Protein AF-Q2SJT5-F1 (afdb_monomer_lite)

InterPro domains:
  IPR045448 Protein of unknown function DUF6500 [PF20110] (43-95)

pLDDT: mean 79.64, std 22.37, range [37.22, 98.25]

Secondary structure (DSSP, 8-state):
----------------------TT-----HHHHHHHHHHHHHHHHHH-TT-EE-GGGG-SSTTTSHHHHHHHHIIIIIIS---SSEEHHHHHHHHHHT-

Radius of gyration: 18.53 Å; chains: 1; bounding box: 27×60×49 Å

Sequence (99 aa):
MLLRGAESESIEGAAKSVFIIDNTGVVMRESLRKKIISVCDQKIAAKGVNVGVSFYAFFANKNDDPELLMEAAEWWILTNKLDHFEKAVKIKEMVQQGA

Foldseek 3Di:
DDDDDDDDPDPPPPPPQPAPDDPPDGAQDPVLLVLLLVQLVVQCVVPNQQDKDALCSSDPDCPPCVSSSVSSCCCQCPVVNHDRIDGSVVSNVCSVVRD

Organism: Hahella chejuensis (strain KCTC 2396) (NCBI:txid349521)

Structure (mmCIF, N/CA/C/O backbone):
data_AF-Q2SJT5-F1
#
_entry.id   AF-Q2SJT5-F1
#
loop_
_atom_site.group_PDB
_atom_site.id
_atom_site.type_symbol
_atom_site.label_atom_id
_atom_site.label_alt_id
_atom_site.label_comp_id
_atom_site.label_asym_id
_atom_site.label_entity_id
_atom_site.label_seq_id
_atom_site.pdbx_PDB_ins_code
_atom_site.Cartn_x
_atom_site.Cartn_y
_atom_site.Cartn_z
_atom_site.occupancy
_atom_site.B_iso_or_equiv
_atom_site.auth_seq_id
_atom_site.auth_comp_id
_atom_site.auth_asym_id
_atom_site.auth_atom_id
_atom_site.pdbx_PDB_model_num
ATOM 1 N N . MET A 1 1 ? 10.856 44.463 39.900 1.00 44.53 1 MET A N 1
ATOM 2 C CA . MET A 1 1 ? 11.546 44.257 38.612 1.00 44.53 1 MET A CA 1
ATOM 3 C C . MET A 1 1 ? 10.971 42.985 38.018 1.00 44.53 1 MET A C 1
ATOM 5 O O . MET A 1 1 ? 11.012 41.955 38.677 1.00 44.53 1 MET A O 1
ATOM 9 N N . LEU A 1 2 ? 10.246 43.129 36.911 1.00 37.38 2 LEU A N 1
ATOM 10 C CA . LEU A 1 2 ? 9.379 42.110 36.323 1.00 37.38 2 LEU A CA 1
ATOM 11 C C . LEU A 1 2 ? 10.172 40.937 35.726 1.00 37.38 2 LEU A C 1
ATOM 13 O O . LEU A 1 2 ? 11.296 41.097 35.266 1.00 37.38 2 LEU A O 1
ATOM 17 N N . LEU A 1 3 ? 9.510 39.782 35.769 1.00 43.50 3 LEU A N 1
ATOM 18 C CA . LEU A 1 3 ? 9.840 38.472 35.209 1.00 43.50 3 LEU A CA 1
ATOM 19 C C . LEU A 1 3 ? 10.363 38.527 33.760 1.00 43.50 3 LEU A C 1
ATOM 21 O O . LEU A 1 3 ? 9.830 39.294 32.960 1.00 43.50 3 LEU A O 1
ATOM 25 N N . ARG A 1 4 ? 11.240 37.586 33.385 1.00 41.50 4 ARG A N 1
ATOM 26 C CA . ARG A 1 4 ? 10.927 36.435 32.499 1.00 41.50 4 ARG A CA 1
ATOM 27 C C . ARG A 1 4 ? 12.216 35.778 32.001 1.00 41.50 4 ARG A C 1
ATOM 29 O O . ARG A 1 4 ? 13.120 36.450 31.518 1.00 41.50 4 ARG A O 1
ATOM 36 N N . GLY A 1 5 ? 12.280 34.457 32.167 1.00 43.16 5 GLY A N 1
ATOM 37 C CA . GLY A 1 5 ? 13.326 33.619 31.597 1.00 43.16 5 GLY A CA 1
ATOM 38 C C . GLY A 1 5 ? 13.287 33.674 30.073 1.00 43.16 5 GLY A C 1
ATOM 39 O O . GLY A 1 5 ? 12.215 33.769 29.480 1.00 43.16 5 GLY A O 1
ATOM 40 N N . ALA A 1 6 ? 14.470 33.637 29.466 1.00 42.06 6 ALA A N 1
ATOM 41 C CA . ALA A 1 6 ? 14.618 33.389 28.045 1.00 42.06 6 ALA A CA 1
ATOM 42 C C . ALA A 1 6 ? 14.227 31.929 27.787 1.00 42.06 6 ALA A C 1
ATOM 44 O O . ALA A 1 6 ? 14.932 31.004 28.192 1.00 42.06 6 ALA A O 1
ATOM 45 N N . GLU A 1 7 ? 13.052 31.743 27.196 1.00 42.56 7 GLU A N 1
ATOM 46 C CA . GLU A 1 7 ? 12.605 30.467 26.658 1.00 42.56 7 GLU A CA 1
ATOM 47 C C . GLU A 1 7 ? 13.579 30.042 25.554 1.00 42.56 7 GLU A C 1
ATOM 49 O O . GLU A 1 7 ? 13.934 30.823 24.672 1.00 42.56 7 GLU A O 1
ATOM 54 N N . SER A 1 8 ? 14.047 28.800 25.642 1.00 43.34 8 SER A N 1
ATOM 55 C CA . SER A 1 8 ? 14.780 28.125 24.582 1.00 43.34 8 SER A CA 1
ATOM 56 C C . SER A 1 8 ? 13.913 28.087 23.327 1.00 43.34 8 SER A C 1
ATOM 58 O O . SER A 1 8 ? 12.863 27.438 23.337 1.00 43.34 8 SER A O 1
ATOM 60 N N . GLU A 1 9 ? 14.353 28.753 22.261 1.00 42.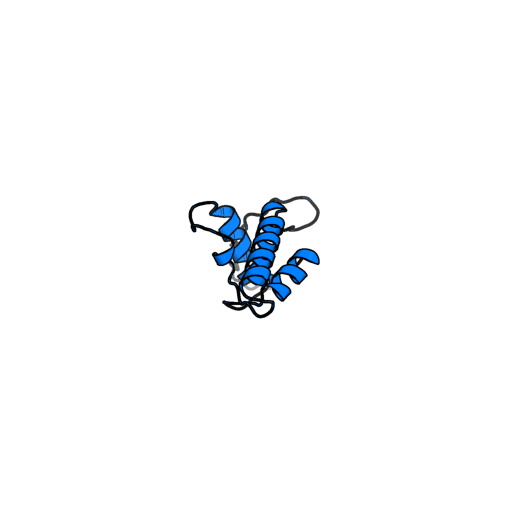59 9 GLU A N 1
ATOM 61 C CA . GLU A 1 9 ? 13.759 28.620 20.934 1.00 42.59 9 GLU A CA 1
ATOM 62 C C . GLU A 1 9 ? 13.803 27.143 20.532 1.00 42.59 9 GLU A C 1
ATOM 64 O O . GLU A 1 9 ? 14.846 26.571 20.210 1.00 42.59 9 GLU A O 1
ATOM 69 N N . SER A 1 10 ? 12.643 26.498 20.634 1.00 39.88 10 SER A N 1
ATOM 70 C CA . SER A 1 10 ? 12.427 25.171 20.092 1.00 39.88 10 SER A CA 1
ATOM 71 C C . SER A 1 10 ? 12.444 25.312 18.579 1.00 39.88 10 SER A C 1
ATOM 73 O O . SER A 1 10 ? 11.626 26.016 18.001 1.00 39.88 10 SER A O 1
ATOM 75 N N . ILE A 1 11 ? 13.424 24.659 17.969 1.00 44.47 11 ILE A N 1
ATOM 76 C CA . ILE A 1 11 ? 13.529 24.309 16.554 1.00 44.47 11 ILE A CA 1
ATOM 77 C C . ILE A 1 11 ? 12.169 23.893 15.963 1.00 44.47 11 ILE A C 1
ATOM 79 O O . ILE A 1 11 ? 11.849 22.711 15.864 1.00 44.47 11 ILE A O 1
ATOM 83 N N . GLU A 1 12 ? 11.383 24.864 15.502 1.00 41.16 12 GLU A N 1
ATOM 84 C CA . GLU A 1 12 ? 10.238 24.649 14.616 1.00 41.16 12 GLU A CA 1
ATOM 85 C C . GLU A 1 12 ? 10.760 24.507 13.179 1.00 41.16 12 GLU A C 1
ATOM 87 O O . GLU A 1 12 ? 10.537 25.317 12.287 1.00 41.16 12 GLU A O 1
ATOM 92 N N . GLY A 1 13 ? 11.551 23.455 12.979 1.00 37.84 13 GLY A N 1
ATOM 93 C CA . GLY A 1 13 ? 11.948 22.937 11.677 1.00 37.84 13 GLY A CA 1
ATOM 94 C C . GLY A 1 13 ? 11.097 21.721 11.339 1.00 37.84 13 GLY A C 1
ATOM 95 O O . GLY A 1 13 ? 11.640 20.664 11.028 1.00 37.84 13 GLY A O 1
ATOM 96 N N . ALA A 1 14 ? 9.773 21.831 11.480 1.00 37.22 14 ALA A N 1
ATOM 97 C CA . ALA A 1 14 ? 8.867 20.800 11.002 1.00 37.22 14 ALA A CA 1
ATOM 98 C C . ALA A 1 14 ? 9.039 20.709 9.484 1.00 37.22 14 ALA A C 1
ATOM 100 O O . ALA A 1 14 ? 8.864 21.697 8.764 1.00 37.22 14 ALA A O 1
ATOM 101 N N . ALA A 1 15 ? 9.447 19.530 9.016 1.00 39.25 15 ALA A N 1
ATOM 102 C CA . ALA A 1 15 ? 9.474 19.187 7.610 1.00 39.25 15 ALA A CA 1
ATOM 103 C C . ALA A 1 15 ? 8.166 19.671 6.976 1.00 39.25 15 ALA A C 1
ATOM 105 O O . ALA A 1 15 ? 7.084 19.246 7.375 1.00 39.25 15 ALA A O 1
ATOM 106 N N . LYS A 1 16 ? 8.258 20.601 6.021 1.00 45.03 16 LYS A N 1
ATOM 107 C CA . LYS A 1 16 ? 7.142 20.900 5.128 1.00 45.03 16 LYS A CA 1
ATOM 108 C C . LYS A 1 16 ? 6.975 19.655 4.272 1.00 45.03 16 LYS A C 1
ATOM 110 O O . LYS A 1 16 ? 7.616 19.545 3.228 1.00 45.03 16 LYS A O 1
ATOM 115 N N . SER A 1 17 ? 6.233 18.677 4.786 1.00 43.38 17 SER A N 1
ATOM 116 C CA . SER A 1 17 ? 5.940 17.462 4.053 1.00 43.38 17 SER A CA 1
ATOM 117 C C . SER A 1 17 ? 5.252 17.845 2.754 1.00 43.38 17 SER A C 1
ATOM 119 O O . SER A 1 17 ? 4.575 18.872 2.646 1.00 43.38 17 SER A O 1
ATOM 121 N N . VAL A 1 18 ? 5.514 17.028 1.748 1.00 44.25 18 VAL A N 1
ATOM 122 C CA . VAL A 1 18 ? 5.009 17.123 0.386 1.00 44.25 18 VAL A CA 1
ATOM 123 C C . VAL A 1 18 ? 3.486 16.943 0.423 1.00 44.25 18 VAL A C 1
ATOM 125 O O . VAL A 1 18 ? 2.959 15.875 0.143 1.00 44.25 18 VAL A O 1
ATOM 128 N N . PHE A 1 19 ? 2.762 17.983 0.826 1.00 43.97 19 PHE A N 1
ATOM 129 C CA . PHE A 1 19 ? 1.308 18.020 0.808 1.00 43.97 19 PHE A CA 1
ATOM 130 C C . PHE A 1 19 ? 0.858 18.917 -0.337 1.00 43.97 19 PHE A C 1
ATOM 132 O O . PHE A 1 19 ? 1.222 20.092 -0.414 1.00 43.97 19 PHE A O 1
ATOM 139 N N . ILE A 1 20 ? 0.025 18.367 -1.220 1.00 46.53 20 ILE A N 1
ATOM 140 C CA . ILE A 1 20 ? -0.912 19.180 -1.992 1.00 46.53 20 ILE A CA 1
ATOM 141 C C . ILE A 1 20 ? -1.869 19.762 -0.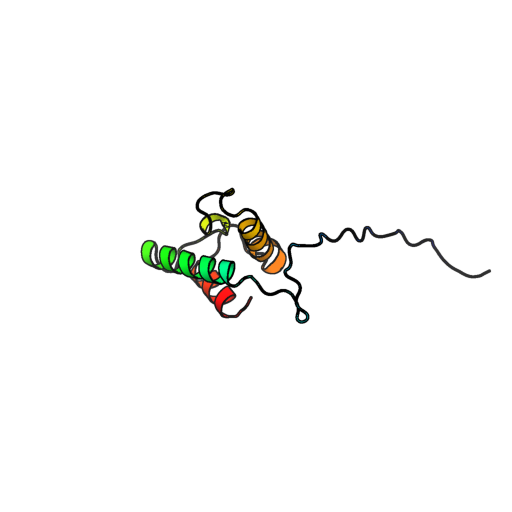949 1.00 46.53 20 ILE A C 1
ATOM 143 O O . ILE A 1 20 ? -2.712 19.053 -0.407 1.00 46.53 20 ILE A O 1
ATOM 147 N N . ILE A 1 21 ? -1.655 21.025 -0.585 1.00 44.25 21 ILE A N 1
ATOM 148 C CA . ILE A 1 21 ? -2.503 21.740 0.366 1.00 44.25 21 ILE A CA 1
ATOM 149 C C . ILE A 1 21 ? -3.740 22.206 -0.400 1.00 44.25 21 ILE A C 1
ATOM 151 O O . ILE A 1 21 ? -3.653 23.136 -1.201 1.00 44.25 21 ILE A O 1
ATOM 155 N N . ASP A 1 22 ? -4.892 21.598 -0.134 1.00 47.88 22 ASP A N 1
ATOM 156 C CA . ASP A 1 22 ? -6.160 22.314 -0.229 1.00 47.88 22 ASP A CA 1
ATOM 157 C C . ASP A 1 22 ? -6.735 22.571 1.173 1.00 47.88 22 ASP A C 1
ATOM 159 O O . ASP A 1 22 ? -6.228 22.089 2.191 1.00 47.88 22 ASP A O 1
ATOM 163 N N . ASN A 1 23 ? -7.747 23.436 1.227 1.00 41.16 23 ASN A N 1
ATOM 164 C CA . ASN A 1 23 ? -8.222 24.137 2.424 1.00 41.16 23 ASN A CA 1
ATOM 165 C C . ASN A 1 23 ? -8.940 23.232 3.458 1.00 41.16 23 ASN A C 1
ATOM 167 O O . ASN A 1 23 ? -9.682 23.737 4.298 1.00 41.16 23 ASN A O 1
ATOM 171 N N . THR A 1 24 ? -8.761 21.906 3.386 1.00 49.22 24 THR A N 1
ATOM 172 C CA . THR A 1 24 ? -9.460 20.912 4.222 1.00 49.22 24 THR A CA 1
ATOM 173 C C . THR A 1 24 ? -8.569 19.890 4.934 1.00 49.22 24 THR A C 1
ATOM 175 O O . THR A 1 24 ? -9.080 19.111 5.735 1.00 49.22 24 THR A O 1
ATOM 178 N N . GLY A 1 25 ? -7.246 19.948 4.763 1.00 52.69 25 GLY A N 1
ATOM 179 C CA . GLY A 1 25 ? -6.314 19.075 5.481 1.00 52.69 25 GLY A CA 1
ATOM 180 C C . GLY A 1 25 ? -6.024 17.769 4.736 1.00 52.69 25 GLY A C 1
ATOM 181 O O . GLY A 1 25 ? -6.915 17.129 4.197 1.00 52.69 25 GLY A O 1
ATOM 182 N N . VAL A 1 26 ? -4.732 17.441 4.696 1.00 54.62 26 VAL A N 1
ATOM 183 C CA . VAL A 1 26 ? -4.058 16.265 4.119 1.00 54.62 26 VAL A CA 1
ATOM 184 C C . VAL A 1 26 ? -4.976 15.128 3.643 1.00 54.62 26 VAL A C 1
ATOM 186 O O . VAL A 1 26 ? -5.509 14.370 4.450 1.00 54.62 26 VAL A O 1
ATOM 189 N N . VAL A 1 27 ? -5.060 14.929 2.325 1.00 67.75 27 VAL A N 1
ATOM 190 C CA . VAL A 1 27 ? -5.679 13.740 1.720 1.00 67.75 27 VAL A CA 1
ATOM 191 C C . VAL A 1 27 ? -4.626 12.999 0.894 1.00 67.75 27 VAL A C 1
ATOM 193 O O . VAL A 1 27 ? -3.988 13.599 0.029 1.00 67.75 27 VAL A O 1
ATOM 196 N N . MET A 1 28 ? -4.443 11.696 1.158 1.00 84.56 28 MET A N 1
ATOM 197 C CA . MET A 1 28 ? -3.631 10.794 0.323 1.00 84.56 28 MET A CA 1
ATOM 198 C C . MET A 1 28 ? -4.023 10.952 -1.151 1.00 84.56 28 MET A C 1
ATOM 200 O O . MET A 1 28 ? -5.212 10.899 -1.483 1.00 84.56 28 MET A O 1
ATOM 204 N N . ARG A 1 29 ? -3.047 11.076 -2.060 1.00 89.81 29 ARG A N 1
ATOM 205 C CA . ARG A 1 29 ? -3.339 11.208 -3.493 1.00 89.81 29 ARG A CA 1
ATOM 206 C C . ARG A 1 29 ? -4.138 10.012 -4.005 1.00 89.81 29 ARG A C 1
ATOM 208 O O . ARG A 1 29 ? -3.864 8.854 -3.686 1.00 89.81 29 ARG A O 1
ATOM 215 N N . GLU A 1 30 ? -5.088 10.279 -4.899 1.00 89.38 30 GLU A N 1
ATOM 216 C CA . GLU A 1 30 ? -5.907 9.228 -5.513 1.00 89.38 30 GLU A CA 1
ATOM 217 C C . GLU A 1 30 ? -5.048 8.189 -6.260 1.00 89.38 30 GLU A C 1
ATOM 219 O O . GLU A 1 30 ? -5.370 6.998 -6.275 1.00 89.38 30 GLU A O 1
ATOM 224 N N . SER A 1 31 ? -3.922 8.622 -6.839 1.00 91.00 31 SER A N 1
ATOM 225 C CA . SER A 1 31 ? -2.935 7.743 -7.471 1.00 91.00 31 SER A CA 1
ATOM 226 C C . SER A 1 31 ? -2.347 6.737 -6.480 1.00 91.00 31 SER A C 1
ATOM 228 O O . SER A 1 31 ? -2.309 5.543 -6.789 1.00 91.00 31 SER A O 1
ATOM 230 N N . LEU A 1 32 ? -1.957 7.186 -5.282 1.00 92.25 32 LEU A N 1
ATOM 231 C CA . LEU A 1 32 ? -1.435 6.318 -4.229 1.00 92.25 32 LEU A CA 1
ATOM 232 C C . LEU A 1 32 ? -2.515 5.352 -3.739 1.00 92.25 32 LEU A C 1
ATOM 234 O O . LEU A 1 32 ? -2.294 4.141 -3.714 1.00 92.25 32 LEU A O 1
ATOM 238 N N . ARG A 1 33 ? -3.722 5.858 -3.467 1.00 93.25 33 ARG A N 1
ATOM 239 C CA . ARG A 1 33 ? -4.876 5.040 -3.064 1.00 93.25 33 ARG A CA 1
ATOM 240 C C . ARG A 1 33 ? -5.157 3.911 -4.059 1.00 93.25 33 ARG A C 1
ATOM 242 O O . ARG A 1 33 ? -5.241 2.743 -3.673 1.00 93.25 33 ARG A O 1
ATOM 249 N N . LYS A 1 34 ? -5.268 4.238 -5.350 1.00 94.38 34 LYS A N 1
ATOM 250 C CA . LYS A 1 34 ? -5.489 3.256 -6.427 1.00 94.38 34 LYS A CA 1
ATOM 251 C C . LYS A 1 34 ? -4.355 2.235 -6.500 1.00 94.38 34 LYS A C 1
ATOM 253 O O . LYS A 1 34 ? -4.616 1.040 -6.648 1.00 94.38 34 LYS A O 1
ATOM 258 N N . LYS A 1 35 ? -3.106 2.690 -6.361 1.00 94.94 35 LYS A N 1
ATOM 259 C CA . LYS A 1 35 ? -1.918 1.830 -6.378 1.00 94.94 35 LYS A CA 1
ATOM 260 C C . LYS A 1 35 ? -1.939 0.814 -5.237 1.00 94.94 35 LYS A C 1
ATOM 262 O O . LYS A 1 35 ? -1.785 -0.379 -5.499 1.00 94.94 35 LYS A O 1
ATOM 267 N N . ILE A 1 36 ? -2.172 1.267 -4.003 1.00 95.81 36 ILE A N 1
ATOM 268 C CA . ILE A 1 36 ? -2.206 0.406 -2.814 1.00 95.81 36 ILE A CA 1
ATOM 269 C C . ILE A 1 36 ? -3.285 -0.666 -2.967 1.00 95.81 36 ILE A C 1
ATOM 271 O O . ILE A 1 36 ? -2.989 -1.852 -2.804 1.00 95.81 36 ILE A O 1
ATOM 275 N N . ILE A 1 37 ? -4.509 -0.271 -3.337 1.00 96.62 37 ILE A N 1
ATOM 276 C CA . ILE A 1 37 ? -5.631 -1.203 -3.517 1.00 96.62 37 ILE A CA 1
ATOM 277 C C . ILE A 1 37 ? -5.292 -2.249 -4.583 1.00 96.62 37 ILE A C 1
ATOM 279 O O . ILE A 1 37 ? -5.377 -3.446 -4.313 1.00 96.62 37 ILE A O 1
ATOM 283 N N . SER A 1 38 ? -4.835 -1.812 -5.763 1.00 97.44 38 SER A N 1
ATOM 284 C CA . SER A 1 38 ? -4.500 -2.718 -6.866 1.00 97.44 38 SER A CA 1
ATOM 285 C C . SER A 1 38 ? -3.423 -3.730 -6.479 1.00 97.44 38 SER A C 1
ATOM 287 O O . SER A 1 38 ? -3.515 -4.899 -6.849 1.00 97.44 38 SER A O 1
ATOM 289 N N . VAL A 1 39 ? -2.381 -3.300 -5.766 1.00 96.62 39 VAL A N 1
ATOM 290 C CA . VAL A 1 39 ? -1.294 -4.199 -5.366 1.00 96.62 39 VAL A CA 1
ATOM 291 C C . VAL A 1 39 ? -1.756 -5.155 -4.271 1.00 96.62 39 VAL A C 1
ATOM 293 O O . VAL A 1 39 ? -1.454 -6.345 -4.351 1.00 96.62 39 VAL A O 1
ATOM 296 N N . CYS A 1 40 ? -2.519 -4.683 -3.281 1.00 97.75 40 CYS A N 1
ATOM 297 C CA . CYS A 1 40 ? -3.074 -5.551 -2.242 1.00 97.75 40 CYS A CA 1
ATOM 298 C C . CYS A 1 40 ? -3.969 -6.636 -2.851 1.00 97.75 40 CYS A C 1
ATOM 300 O O . CYS A 1 40 ? -3.785 -7.810 -2.532 1.00 97.75 40 CYS A O 1
ATOM 302 N N . ASP A 1 41 ? -4.849 -6.278 -3.789 1.00 98.25 41 ASP A N 1
ATOM 303 C CA . ASP A 1 41 ? -5.714 -7.234 -4.489 1.00 98.25 41 ASP A CA 1
ATOM 304 C C . ASP A 1 41 ? -4.911 -8.288 -5.255 1.00 98.25 41 ASP A C 1
ATOM 306 O O . ASP A 1 41 ? -5.168 -9.485 -5.119 1.00 98.25 41 ASP A O 1
ATOM 310 N N . GLN A 1 42 ? -3.876 -7.873 -5.989 1.00 98.06 42 GLN A N 1
ATOM 311 C CA . GLN A 1 42 ? -2.990 -8.805 -6.691 1.00 98.06 42 GLN A CA 1
ATOM 312 C C . GLN A 1 42 ? -2.275 -9.762 -5.729 1.00 98.06 42 GLN A C 1
ATOM 314 O O . GLN A 1 42 ? -2.177 -10.961 -5.996 1.00 98.06 42 GLN A O 1
ATOM 319 N N . LYS A 1 43 ? -1.770 -9.262 -4.593 1.00 97.19 43 LYS A N 1
ATOM 320 C CA . LYS A 1 43 ? -1.081 -10.101 -3.602 1.00 97.19 43 LYS A CA 1
ATOM 321 C C . LYS A 1 43 ? -2.044 -11.074 -2.926 1.00 97.19 43 LYS A C 1
ATOM 323 O O . LYS A 1 43 ? -1.673 -12.232 -2.751 1.00 97.19 43 LYS A O 1
ATOM 328 N N . ILE A 1 44 ? -3.256 -10.635 -2.589 1.00 98.12 44 ILE A N 1
ATOM 329 C CA . ILE A 1 44 ? -4.29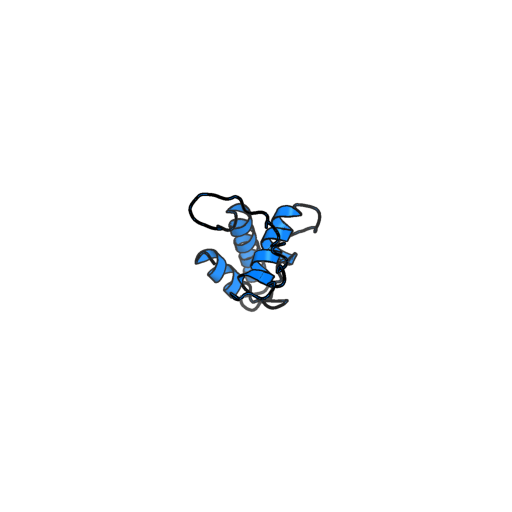6 -11.485 -1.992 1.00 98.12 44 ILE A CA 1
ATOM 330 C C . ILE A 1 44 ? -4.710 -12.582 -2.972 1.00 98.12 44 ILE A C 1
ATOM 332 O O . ILE A 1 44 ? -4.762 -13.746 -2.583 1.00 98.12 44 ILE A O 1
ATOM 336 N N . ALA A 1 45 ? -4.939 -12.246 -4.243 1.00 98.25 45 ALA A N 1
ATOM 337 C CA . ALA A 1 45 ? -5.291 -13.229 -5.264 1.00 98.25 45 ALA A CA 1
ATOM 338 C C . ALA A 1 45 ? -4.182 -14.276 -5.469 1.00 98.25 45 ALA A C 1
ATOM 340 O O . ALA A 1 45 ? -4.471 -15.457 -5.634 1.00 98.25 45 ALA A O 1
ATOM 341 N N . ALA A 1 46 ? -2.912 -13.861 -5.420 1.00 97.75 46 ALA A N 1
ATOM 342 C CA . ALA A 1 46 ? -1.777 -14.750 -5.660 1.00 97.75 46 ALA A CA 1
ATOM 343 C C . ALA A 1 46 ? -1.352 -15.585 -4.438 1.00 97.75 46 ALA A C 1
ATOM 345 O O . ALA A 1 46 ? -0.824 -16.682 -4.604 1.00 97.75 46 ALA A O 1
ATOM 346 N N . LYS A 1 47 ? -1.498 -15.057 -3.215 1.00 97.19 47 LYS A N 1
ATOM 347 C CA . LYS A 1 47 ? -0.918 -15.646 -1.989 1.00 97.19 47 LYS A CA 1
ATOM 348 C C . LYS A 1 47 ? -1.927 -15.871 -0.857 1.00 97.19 47 LYS A C 1
ATOM 350 O O . LYS A 1 47 ? -1.555 -16.383 0.196 1.00 97.19 47 LYS A O 1
ATOM 355 N N . GLY A 1 48 ? -3.190 -15.511 -1.063 1.00 97.31 48 GLY A N 1
ATOM 356 C CA . GLY A 1 48 ? -4.256 -15.613 -0.073 1.00 97.31 48 GLY A CA 1
ATOM 357 C C . GLY A 1 48 ? -4.310 -14.435 0.906 1.00 97.31 48 GLY A C 1
ATOM 358 O O . GLY A 1 48 ? -3.431 -13.577 0.962 1.00 97.31 48 GLY A O 1
ATOM 359 N N . VAL A 1 49 ? -5.365 -14.412 1.722 1.00 96.50 49 VAL A N 1
ATOM 360 C CA . VAL A 1 49 ? -5.714 -13.299 2.631 1.00 96.50 49 VAL A CA 1
ATOM 361 C C . VAL A 1 49 ? -4.701 -13.036 3.751 1.00 96.50 49 VAL A C 1
ATOM 363 O O . VAL A 1 49 ? -4.683 -11.953 4.329 1.00 96.50 49 VAL A O 1
ATOM 366 N N . ASN A 1 50 ? -3.842 -14.011 4.060 1.00 96.69 50 ASN A N 1
ATOM 367 C CA . ASN A 1 50 ? -2.818 -13.893 5.102 1.00 96.69 50 ASN A CA 1
ATOM 368 C C . ASN A 1 50 ? -1.490 -13.318 4.589 1.00 96.69 50 ASN A C 1
ATOM 370 O O . ASN A 1 50 ? -0.528 -13.250 5.351 1.00 96.69 50 ASN A O 1
ATOM 374 N N . VAL A 1 51 ? -1.415 -12.917 3.316 1.00 98.00 51 VAL A N 1
ATOM 375 C CA . VAL A 1 51 ? -0.197 -12.336 2.751 1.00 98.00 51 VAL A CA 1
ATOM 376 C C . VAL A 1 51 ? 0.177 -11.032 3.463 1.00 98.00 51 VAL A C 1
ATOM 378 O O . VAL A 1 51 ? -0.623 -10.098 3.558 1.00 98.00 51 VAL A O 1
ATOM 381 N N . GLY A 1 52 ? 1.416 -10.981 3.952 1.00 97.50 52 GLY A N 1
ATOM 382 C CA . GLY A 1 52 ? 2.049 -9.763 4.445 1.00 97.50 52 GLY A CA 1
ATOM 383 C C . GLY A 1 52 ? 2.658 -8.960 3.297 1.00 97.50 52 GLY A C 1
ATOM 384 O O . GLY A 1 52 ? 3.265 -9.530 2.385 1.00 97.50 52 GLY A O 1
ATOM 385 N N . VAL A 1 53 ? 2.500 -7.641 3.335 1.00 97.31 53 VAL A N 1
ATOM 386 C CA . VAL A 1 53 ? 3.088 -6.697 2.378 1.00 97.31 53 VAL A CA 1
ATOM 387 C C . VAL A 1 53 ? 3.747 -5.542 3.130 1.00 97.31 53 VAL A C 1
ATOM 389 O O . VAL A 1 53 ? 3.339 -5.205 4.238 1.00 97.31 53 VAL A O 1
ATOM 392 N N . SER A 1 54 ? 4.783 -4.963 2.533 1.00 96.12 54 SER A N 1
ATOM 393 C CA . SER A 1 54 ? 5.405 -3.708 2.965 1.00 96.12 54 SER A CA 1
ATOM 394 C C . SER A 1 54 ? 5.077 -2.614 1.946 1.00 96.12 54 SER A C 1
ATOM 396 O O . SER A 1 54 ? 4.737 -2.936 0.803 1.00 96.12 54 SER A O 1
ATOM 398 N N . PHE A 1 55 ? 5.219 -1.333 2.301 1.00 93.25 55 PHE A N 1
ATOM 399 C CA . PHE A 1 55 ? 4.946 -0.240 1.353 1.00 93.25 55 PHE A CA 1
ATOM 400 C C . PHE A 1 55 ? 5.820 -0.305 0.086 1.00 93.25 55 PHE A C 1
ATOM 402 O O . PHE A 1 55 ? 5.391 0.099 -0.993 1.00 93.25 55 PHE A O 1
ATOM 409 N N . TYR A 1 56 ? 7.020 -0.890 0.174 1.00 92.25 56 TYR A N 1
ATOM 410 C CA . TYR A 1 56 ? 7.876 -1.121 -0.992 1.00 92.25 56 TYR A CA 1
ATOM 411 C C . TYR A 1 56 ? 7.217 -2.011 -2.047 1.00 92.25 56 TYR A C 1
ATOM 413 O O . TYR A 1 56 ? 7.520 -1.873 -3.228 1.00 92.25 56 TYR A O 1
ATOM 421 N N . ALA A 1 57 ? 6.289 -2.893 -1.660 1.00 92.38 57 ALA A N 1
ATOM 422 C CA . ALA A 1 57 ? 5.577 -3.752 -2.601 1.00 92.38 57 ALA A CA 1
ATOM 423 C C . ALA A 1 57 ? 4.742 -2.961 -3.621 1.00 92.38 57 ALA A C 1
ATOM 425 O O . ALA A 1 57 ? 4.364 -3.525 -4.649 1.00 92.38 57 ALA A O 1
ATOM 426 N N . PHE A 1 58 ? 4.453 -1.683 -3.351 1.00 90.56 58 PHE A N 1
ATOM 427 C CA . PHE A 1 58 ? 3.710 -0.816 -4.258 1.00 90.56 58 PHE A CA 1
ATOM 428 C C . PHE A 1 58 ? 4.551 -0.325 -5.441 1.00 90.56 58 PHE A C 1
ATOM 430 O O . PHE A 1 58 ? 3.985 0.144 -6.425 1.00 90.56 58 PHE A O 1
ATOM 437 N N . PHE A 1 59 ? 5.876 -0.468 -5.396 1.00 91.00 59 PHE A N 1
ATOM 438 C CA . PHE A 1 59 ? 6.793 0.089 -6.387 1.00 91.00 59 PHE A CA 1
ATOM 439 C C . PHE A 1 59 ? 7.631 -1.021 -7.026 1.00 91.00 59 PHE A C 1
ATOM 441 O O . PHE A 1 59 ? 8.077 -1.943 -6.348 1.00 91.00 59 PHE A O 1
ATOM 448 N N . ALA A 1 60 ? 7.834 -0.951 -8.345 1.00 83.88 60 ALA A N 1
ATOM 449 C CA . ALA A 1 60 ? 8.708 -1.894 -9.044 1.00 83.88 60 ALA A CA 1
ATOM 450 C C . ALA A 1 60 ? 10.183 -1.534 -8.813 1.00 83.88 60 ALA A C 1
ATOM 452 O O . ALA A 1 60 ? 11.011 -2.412 -8.570 1.00 83.88 60 ALA A O 1
ATOM 453 N N . ASN A 1 61 ? 10.492 -0.236 -8.821 1.00 83.25 61 ASN A N 1
ATOM 454 C CA . ASN A 1 61 ? 11.788 0.319 -8.468 1.00 83.25 61 ASN A CA 1
ATOM 455 C C . ASN A 1 61 ? 11.607 1.595 -7.627 1.00 83.25 61 ASN A C 1
ATOM 457 O O . ASN A 1 61 ? 10.677 2.372 -7.834 1.00 83.25 61 ASN A O 1
ATOM 461 N N . LYS A 1 62 ? 12.530 1.836 -6.689 1.00 73.62 62 LYS A N 1
ATOM 462 C CA . LYS A 1 62 ? 12.552 3.027 -5.823 1.00 73.62 62 LYS A CA 1
ATOM 463 C C . LYS A 1 62 ? 12.691 4.354 -6.583 1.00 73.62 62 LYS A C 1
ATOM 465 O O . LYS A 1 62 ? 12.387 5.399 -6.025 1.00 73.62 62 LYS A O 1
ATOM 470 N N . ASN A 1 63 ? 13.164 4.308 -7.828 1.00 83.38 63 ASN A N 1
ATOM 471 C CA . ASN A 1 63 ? 13.408 5.492 -8.650 1.00 83.38 63 ASN A CA 1
ATOM 472 C C . ASN A 1 63 ? 12.282 5.792 -9.656 1.00 83.38 63 ASN A C 1
ATOM 474 O O . ASN A 1 63 ? 12.379 6.802 -10.345 1.00 83.38 63 ASN A O 1
ATOM 478 N N . ASP A 1 64 ? 11.256 4.937 -9.776 1.00 81.94 64 ASP A N 1
ATOM 479 C CA . ASP A 1 64 ? 10.206 5.113 -10.797 1.00 81.94 64 ASP A CA 1
ATOM 480 C C . ASP A 1 64 ? 9.305 6.315 -10.487 1.00 81.94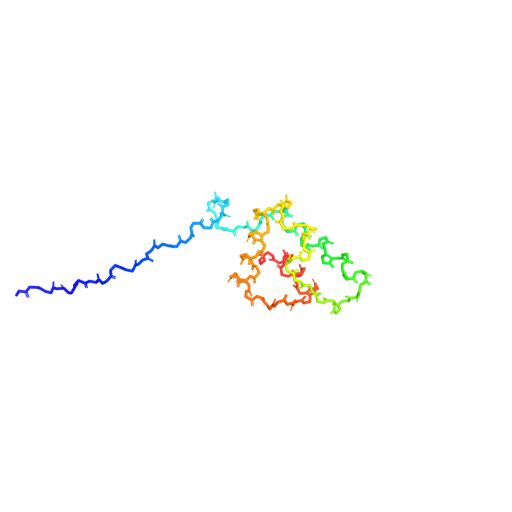 64 ASP A C 1
ATOM 482 O O . ASP A 1 64 ? 8.972 7.098 -11.371 1.00 81.94 64 ASP A O 1
ATOM 486 N N . ASP A 1 65 ? 8.916 6.446 -9.219 1.00 86.94 65 ASP A N 1
ATOM 487 C CA . ASP A 1 65 ? 8.119 7.559 -8.705 1.00 86.94 65 ASP A CA 1
ATOM 488 C C . ASP A 1 65 ? 8.545 7.840 -7.253 1.00 86.94 65 ASP A C 1
ATOM 490 O O . ASP A 1 65 ? 7.923 7.348 -6.301 1.00 86.94 65 ASP A O 1
ATOM 494 N N . PRO A 1 66 ? 9.677 8.545 -7.062 1.00 89.12 66 PRO A N 1
ATOM 495 C CA . PRO A 1 66 ? 10.242 8.769 -5.737 1.00 89.12 66 PRO A CA 1
ATOM 496 C C . PRO A 1 66 ? 9.319 9.610 -4.847 1.00 89.12 66 PRO A C 1
ATOM 498 O O . PRO A 1 66 ? 9.289 9.392 -3.640 1.00 89.12 66 PRO A O 1
ATOM 501 N N . GLU A 1 67 ? 8.525 10.522 -5.412 1.00 90.00 67 GLU A N 1
ATOM 502 C CA . GLU A 1 67 ? 7.565 11.326 -4.646 1.00 90.00 67 GLU A CA 1
ATOM 503 C C . GLU A 1 67 ? 6.426 10.464 -4.095 1.00 90.00 67 GLU A C 1
ATOM 505 O O . GLU A 1 67 ? 6.099 10.543 -2.912 1.00 90.00 67 GLU A O 1
ATOM 510 N N . LEU A 1 68 ? 5.849 9.589 -4.927 1.00 89.81 68 LEU A N 1
ATOM 511 C CA . LEU A 1 68 ? 4.814 8.647 -4.497 1.00 89.81 68 LEU A CA 1
ATOM 512 C C . LEU A 1 68 ? 5.344 7.632 -3.480 1.00 89.81 68 LEU A C 1
ATOM 514 O O . LEU A 1 68 ? 4.614 7.240 -2.570 1.00 89.81 68 LEU A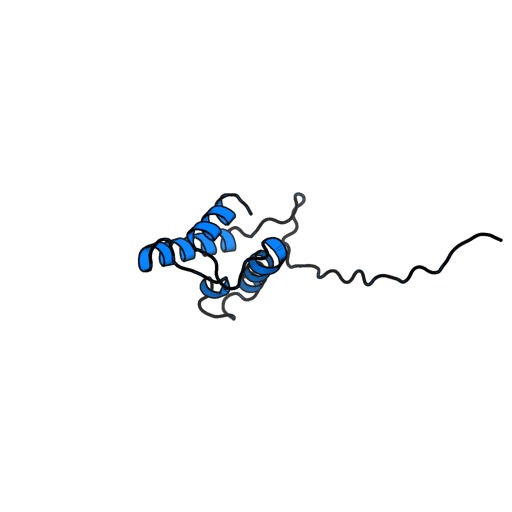 O 1
ATOM 518 N N . LEU A 1 69 ? 6.615 7.237 -3.592 1.00 92.25 69 LEU A N 1
ATOM 519 C CA . LEU A 1 69 ? 7.273 6.388 -2.600 1.00 92.25 69 LEU A CA 1
ATOM 520 C C . LEU A 1 69 ? 7.404 7.089 -1.248 1.00 92.25 69 LEU A C 1
ATOM 522 O O . LEU A 1 69 ? 7.103 6.473 -0.226 1.00 92.25 69 LEU A O 1
ATOM 526 N N . MET A 1 70 ? 7.832 8.352 -1.231 1.00 91.75 70 MET A N 1
ATOM 527 C CA . MET A 1 70 ? 7.966 9.116 0.012 1.00 91.75 70 MET A CA 1
ATOM 528 C C . MET A 1 70 ? 6.610 9.350 0.680 1.00 91.75 70 MET A C 1
ATOM 530 O O . MET A 1 70 ? 6.498 9.160 1.887 1.00 91.75 70 MET A O 1
ATOM 534 N N . GLU A 1 71 ? 5.568 9.653 -0.097 1.00 92.62 71 GLU A N 1
ATOM 535 C CA . GLU A 1 71 ? 4.195 9.760 0.411 1.00 92.62 71 GLU A CA 1
ATOM 536 C C . GLU A 1 71 ? 3.705 8.430 1.011 1.00 92.6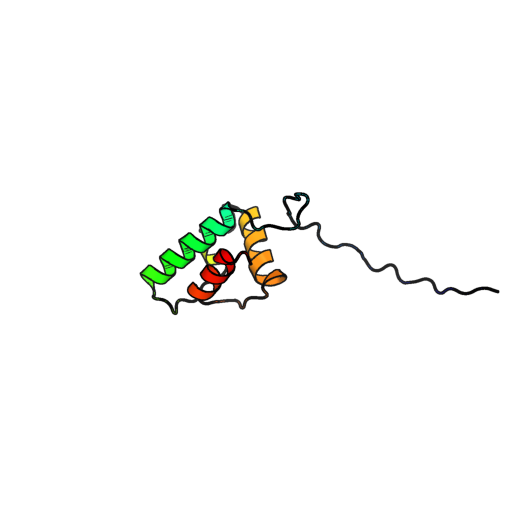2 71 GLU A C 1
ATOM 538 O O . GLU A 1 71 ? 3.152 8.402 2.110 1.00 92.62 71 GLU A O 1
ATOM 543 N N . ALA A 1 72 ? 3.956 7.305 0.330 1.00 93.88 72 ALA A N 1
ATOM 544 C CA . ALA A 1 72 ? 3.606 5.983 0.846 1.00 93.88 72 ALA A CA 1
ATOM 545 C C . ALA A 1 72 ? 4.357 5.655 2.143 1.00 93.88 72 ALA A C 1
ATOM 547 O O . ALA A 1 72 ? 3.771 5.084 3.063 1.00 93.88 72 ALA A O 1
ATOM 548 N N . ALA A 1 73 ? 5.640 6.015 2.226 1.00 93.75 73 ALA A N 1
ATOM 549 C CA . ALA A 1 73 ? 6.458 5.815 3.414 1.00 93.75 73 ALA A CA 1
ATOM 550 C C . ALA A 1 73 ? 5.985 6.688 4.589 1.00 93.75 73 ALA A C 1
ATOM 552 O O . ALA A 1 73 ? 5.894 6.190 5.710 1.00 93.75 73 ALA A O 1
ATOM 553 N N . GLU A 1 74 ? 5.638 7.954 4.346 1.00 93.38 74 GLU A N 1
ATOM 554 C CA . GLU A 1 74 ? 5.073 8.860 5.353 1.00 93.38 74 GLU A CA 1
ATOM 555 C C . GLU A 1 74 ? 3.737 8.330 5.886 1.00 93.38 74 GLU A C 1
ATOM 557 O O . GLU A 1 74 ? 3.591 8.147 7.098 1.00 93.38 74 GLU A O 1
ATOM 562 N N . TRP A 1 75 ? 2.807 7.968 4.995 1.00 93.62 75 TRP A N 1
ATOM 563 C CA . TRP A 1 75 ? 1.524 7.378 5.382 1.00 93.62 75 TRP A CA 1
ATOM 564 C C . TRP A 1 75 ? 1.697 6.087 6.195 1.00 93.62 75 TRP A C 1
ATOM 566 O O . TRP A 1 75 ? 1.004 5.871 7.192 1.00 93.62 75 TRP A O 1
ATOM 576 N N . TRP A 1 76 ? 2.642 5.231 5.800 1.00 95.56 76 TRP A N 1
ATOM 577 C CA . TRP A 1 76 ? 2.888 3.944 6.449 1.00 95.56 76 TRP A CA 1
ATOM 578 C C . TRP A 1 76 ? 3.538 4.092 7.827 1.00 95.56 76 TRP A C 1
ATOM 580 O O . TRP A 1 76 ? 3.065 3.515 8.806 1.00 95.56 76 TRP A O 1
ATOM 590 N N . ILE A 1 77 ? 4.635 4.849 7.905 1.00 93.75 77 ILE A N 1
ATOM 591 C CA . ILE A 1 77 ? 5.526 4.891 9.071 1.00 93.75 77 ILE A CA 1
ATOM 592 C C . ILE A 1 77 ? 5.106 5.986 10.049 1.00 93.75 77 ILE A C 1
ATOM 594 O O . ILE A 1 77 ? 5.067 5.745 11.254 1.00 93.75 77 ILE A O 1
ATOM 598 N N . LEU A 1 78 ? 4.813 7.192 9.556 1.00 91.25 78 LEU A N 1
ATOM 599 C CA . LEU A 1 78 ? 4.550 8.350 10.411 1.00 91.25 78 LEU A CA 1
ATOM 600 C C . LEU A 1 78 ? 3.074 8.429 10.794 1.00 91.25 78 LEU A C 1
ATOM 602 O O . LEU A 1 78 ? 2.762 8.513 11.984 1.00 91.25 78 LEU A O 1
ATOM 606 N N . THR A 1 79 ? 2.177 8.352 9.808 1.00 90.38 79 THR A N 1
ATOM 607 C CA . THR A 1 79 ? 0.733 8.496 10.040 1.00 90.38 79 THR A CA 1
ATOM 608 C C . THR A 1 79 ? 0.154 7.266 10.729 1.00 90.38 79 THR A C 1
ATOM 610 O O . THR A 1 79 ? -0.432 7.377 11.804 1.00 90.38 79 THR A O 1
ATOM 613 N N . ASN A 1 80 ? 0.349 6.083 10.141 1.00 92.50 80 ASN A N 1
ATOM 614 C CA . ASN A 1 80 ? -0.308 4.860 10.605 1.00 92.50 80 ASN A CA 1
ATOM 615 C C . ASN A 1 80 ? 0.567 3.971 11.495 1.00 92.50 80 ASN A C 1
ATOM 617 O O . ASN A 1 80 ? 0.044 3.052 12.125 1.00 92.50 80 ASN A O 1
ATOM 621 N N . LYS A 1 81 ? 1.878 4.250 11.574 1.00 95.38 81 LYS A N 1
ATOM 622 C CA . LYS A 1 81 ? 2.849 3.532 12.424 1.00 95.38 81 LYS A CA 1
ATOM 623 C C . LYS A 1 81 ? 2.771 2.014 12.256 1.00 95.38 81 LYS A C 1
ATOM 625 O O . LYS A 1 81 ? 2.809 1.260 13.227 1.00 95.38 81 LYS A O 1
ATOM 630 N N . LEU A 1 82 ? 2.612 1.590 11.009 1.00 96.31 82 LEU A N 1
ATOM 631 C CA . LEU A 1 82 ? 2.507 0.192 10.636 1.00 96.31 82 LEU A CA 1
ATOM 632 C C . LEU A 1 82 ? 3.863 -0.503 10.778 1.00 96.31 82 LEU A C 1
ATOM 634 O O . LEU A 1 82 ? 4.915 0.100 10.545 1.00 96.31 82 LEU A O 1
ATOM 638 N N . ASP A 1 83 ? 3.827 -1.791 11.112 1.00 97.19 83 ASP A N 1
ATOM 639 C CA . ASP A 1 83 ? 5.029 -2.618 11.171 1.00 97.19 83 ASP A CA 1
ATOM 640 C C . ASP A 1 83 ? 5.679 -2.781 9.786 1.00 97.19 83 ASP A C 1
ATOM 642 O O . ASP A 1 83 ? 5.125 -2.404 8.748 1.00 97.19 83 ASP A O 1
ATOM 646 N N . HIS A 1 84 ? 6.878 -3.375 9.745 1.00 94.69 84 HIS A N 1
ATOM 647 C CA . HIS A 1 84 ? 7.589 -3.589 8.478 1.00 94.69 84 HIS A CA 1
ATOM 648 C C . HIS A 1 84 ? 6.756 -4.392 7.461 1.00 94.69 84 HIS A C 1
ATOM 650 O O . HIS A 1 84 ? 6.838 -4.148 6.255 1.00 94.69 84 HIS A O 1
ATOM 656 N N . PHE A 1 85 ? 5.926 -5.314 7.955 1.00 96.75 85 PHE A N 1
ATOM 657 C CA . PHE A 1 85 ? 4.941 -6.042 7.169 1.00 96.75 85 PHE A CA 1
ATOM 658 C C . PHE A 1 85 ? 3.574 -5.993 7.835 1.00 96.75 85 PHE A C 1
ATOM 660 O O . PHE A 1 85 ? 3.443 -6.245 9.028 1.00 96.75 85 PHE A O 1
ATOM 667 N N . GLU A 1 86 ? 2.547 -5.777 7.023 1.00 98.06 86 GLU A N 1
ATOM 668 C CA . GLU A 1 86 ? 1.151 -5.791 7.444 1.00 98.06 86 GLU A CA 1
ATOM 669 C C . GLU A 1 86 ? 0.315 -6.641 6.493 1.00 98.06 86 GLU A C 1
ATOM 671 O O . GLU A 1 86 ? 0.668 -6.839 5.327 1.00 98.06 86 GLU A O 1
ATOM 676 N N . LYS A 1 87 ? -0.811 -7.172 6.977 1.00 98.12 87 LYS A N 1
ATOM 677 C CA . LYS A 1 87 ? -1.701 -7.969 6.123 1.00 98.12 87 LYS A CA 1
ATOM 678 C C . LYS A 1 87 ? -2.284 -7.099 5.010 1.00 98.12 87 LYS A C 1
ATOM 680 O O . LYS A 1 87 ? -2.847 -6.041 5.282 1.00 98.12 87 LYS A O 1
ATOM 685 N N . ALA A 1 88 ? -2.246 -7.594 3.772 1.00 98.00 88 ALA A N 1
ATOM 686 C CA . ALA A 1 88 ? -2.785 -6.872 2.615 1.00 98.00 88 ALA A CA 1
ATOM 687 C C . ALA A 1 88 ? -4.269 -6.493 2.778 1.00 98.00 88 ALA A C 1
ATOM 689 O O . ALA A 1 88 ? -4.674 -5.411 2.362 1.00 98.00 88 ALA A O 1
ATOM 690 N N . VAL A 1 89 ? -5.067 -7.350 3.429 1.00 98.12 89 VAL A N 1
ATOM 691 C CA . VAL A 1 89 ? -6.481 -7.064 3.732 1.00 98.12 89 VAL A CA 1
ATOM 692 C C . VAL A 1 89 ? -6.645 -5.854 4.659 1.00 98.12 89 VAL A C 1
ATOM 694 O O . VAL A 1 89 ? -7.430 -4.965 4.350 1.00 98.12 89 VAL A O 1
ATOM 697 N N . LYS A 1 90 ? -5.830 -5.757 5.720 1.00 97.69 90 LYS A N 1
ATOM 698 C CA . LYS A 1 90 ? -5.856 -4.648 6.686 1.00 97.69 90 LYS A CA 1
ATOM 699 C C . LYS A 1 90 ? -5.533 -3.321 5.999 1.00 97.69 90 LYS A C 1
ATOM 701 O O . LYS A 1 90 ? -6.261 -2.350 6.154 1.00 97.69 90 LYS A O 1
ATOM 706 N N . ILE A 1 91 ? -4.473 -3.292 5.193 1.00 96.94 91 ILE A N 1
ATOM 707 C CA . ILE A 1 91 ? -4.044 -2.077 4.483 1.00 96.94 91 ILE A CA 1
ATOM 708 C C . ILE A 1 91 ? -5.116 -1.617 3.492 1.00 96.94 91 ILE A C 1
ATOM 710 O O . ILE A 1 91 ? -5.432 -0.431 3.424 1.00 96.94 91 ILE A O 1
ATOM 714 N N . LYS A 1 92 ? -5.695 -2.554 2.731 1.00 95.94 92 LYS A N 1
ATOM 715 C CA . LYS A 1 92 ? -6.769 -2.251 1.782 1.00 95.94 92 LYS A CA 1
ATOM 716 C C . LYS A 1 92 ? -7.978 -1.632 2.486 1.00 95.94 92 LYS A C 1
ATOM 718 O O . LYS A 1 92 ? -8.494 -0.626 2.007 1.00 95.94 92 LYS A O 1
ATOM 723 N N . GLU A 1 93 ? -8.408 -2.211 3.605 1.00 96.44 93 GLU A N 1
ATOM 724 C CA . GLU A 1 93 ? -9.531 -1.701 4.399 1.00 96.44 93 GLU A CA 1
ATOM 725 C C . GLU A 1 93 ? -9.260 -0.285 4.920 1.00 96.44 93 GLU A C 1
ATOM 727 O O . GLU A 1 93 ? -10.110 0.589 4.753 1.00 96.44 93 GLU A O 1
ATOM 732 N N . MET A 1 94 ? -8.061 -0.028 5.458 1.00 94.69 94 MET A N 1
ATOM 733 C CA . MET A 1 94 ? -7.653 1.302 5.931 1.00 94.69 94 MET A CA 1
ATOM 734 C C . MET A 1 94 ? -7.760 2.355 4.820 1.00 94.69 94 MET A C 1
ATOM 736 O O . MET A 1 94 ? -8.424 3.378 4.978 1.00 94.69 94 MET A O 1
ATOM 740 N N . VAL A 1 95 ? -7.195 2.063 3.647 1.00 93.12 95 VAL A N 1
ATOM 741 C CA . VAL A 1 95 ? -7.230 2.976 2.495 1.00 93.12 95 VAL A CA 1
ATOM 742 C C . VAL A 1 95 ? -8.655 3.178 1.958 1.00 93.12 95 VAL A C 1
ATOM 744 O O . VAL A 1 95 ? -9.009 4.263 1.494 1.00 93.12 95 VAL A O 1
ATOM 747 N N . GLN A 1 96 ? -9.512 2.155 2.013 1.00 90.56 96 GLN A N 1
ATOM 748 C CA . GLN A 1 96 ? -10.914 2.281 1.603 1.00 90.56 96 GLN A CA 1
ATOM 749 C C . GLN A 1 96 ? -11.725 3.167 2.555 1.00 90.56 96 GLN A C 1
ATOM 751 O O . GLN A 1 96 ? -12.577 3.922 2.078 1.00 90.56 96 GLN A O 1
ATOM 756 N N . GLN A 1 97 ? -11.422 3.110 3.854 1.00 89.00 97 GLN A N 1
ATOM 757 C CA . GLN A 1 97 ? -12.031 3.929 4.907 1.00 89.00 97 GLN A CA 1
ATOM 758 C C . GLN A 1 97 ? -11.515 5.377 4.930 1.00 89.00 97 GLN A C 1
ATOM 760 O O . GLN A 1 97 ? -12.102 6.211 5.613 1.00 89.00 97 GLN A O 1
ATOM 765 N N . GLY A 1 98 ? -10.476 5.694 4.148 1.00 79.69 98 GLY A N 1
ATOM 766 C CA . GLY A 1 98 ? -9.911 7.042 4.054 1.00 79.69 98 GLY A CA 1
ATOM 767 C C . GLY A 1 98 ? -8.861 7.360 5.119 1.00 79.69 98 GLY A C 1
ATOM 768 O O . GLY A 1 98 ? -8.675 8.533 5.425 1.00 79.69 98 GLY A O 1
ATOM 769 N N . ALA A 1 99 ? -8.215 6.333 5.683 1.00 62.25 99 ALA A N 1
ATOM 770 C CA . ALA A 1 99 ? -7.048 6.489 6.550 1.00 62.25 99 ALA A CA 1
ATOM 771 C C . ALA A 1 99 ? -5.791 6.910 5.777 1.00 62.25 99 ALA A C 1
ATOM 773 O O . ALA A 1 99 ? -5.683 6.599 4.567 1.00 62.25 99 ALA A O 1
#